Protein AF-G5ERX8-F1 (afdb_monomer_lite)

pLDDT: mean 71.07, std 19.05, range [39.12, 94.06]

Organism: NCBI:txid563033

Sequence (79 aa):
MITPAYEPACGGSASVHNYGVMHPDPVLLSDMTSAERGAVYRYLARFAELDDAKIFYAYGHAYELARKDAERGLYATMA

Structure (mmCIF, N/CA/C/O backbone):
data_AF-G5ERX8-F1
#
_entry.id   AF-G5ERX8-F1
#
loop_
_atom_site.group_PDB
_atom_site.id
_atom_site.type_symbol
_atom_site.label_atom_id
_atom_site.label_alt_id
_atom_site.label_comp_id
_atom_site.label_asym_id
_atom_site.label_entity_id
_atom_site.label_seq_id
_atom_site.pdbx_PDB_ins_code
_atom_site.Cartn_x
_atom_site.Cartn_y
_atom_site.Cartn_z
_atom_site.occupancy
_atom_site.B_iso_or_equiv
_atom_site.auth_seq_id
_atom_site.auth_comp_id
_atom_site.auth_asym_id
_atom_site.auth_atom_id
_atom_site.pdbx_PDB_model_num
ATOM 1 N N . MET A 1 1 ? 9.828 -47.325 -6.497 1.00 42.78 1 MET A N 1
ATOM 2 C CA . MET A 1 1 ? 9.482 -47.135 -5.073 1.00 42.78 1 MET A CA 1
ATOM 3 C C . MET A 1 1 ? 8.323 -46.159 -5.015 1.00 42.78 1 MET A C 1
ATOM 5 O O . MET A 1 1 ? 8.340 -45.186 -5.756 1.00 42.78 1 MET A O 1
ATOM 9 N N . ILE A 1 2 ? 7.299 -46.506 -4.242 1.00 46.78 2 ILE A N 1
ATOM 10 C CA . ILE A 1 2 ? 6.030 -45.787 -4.085 1.00 46.78 2 ILE A CA 1
ATOM 11 C C . ILE A 1 2 ? 6.246 -44.559 -3.190 1.00 46.78 2 ILE A C 1
ATOM 13 O O . ILE A 1 2 ? 6.961 -44.645 -2.194 1.00 46.78 2 ILE A O 1
ATOM 17 N N . THR A 1 3 ? 5.636 -43.434 -3.552 1.00 52.22 3 THR A N 1
ATOM 18 C CA . THR A 1 3 ? 5.493 -42.233 -2.719 1.00 52.22 3 THR A CA 1
ATOM 19 C C . THR A 1 3 ? 4.423 -42.430 -1.636 1.00 52.22 3 THR A C 1
ATOM 21 O O . THR A 1 3 ? 3.390 -43.042 -1.902 1.00 52.22 3 THR A O 1
ATOM 24 N N . PRO A 1 4 ? 4.604 -41.824 -0.451 1.00 47.66 4 PRO A N 1
ATOM 25 C CA . PRO A 1 4 ? 3.495 -41.240 0.304 1.00 47.66 4 PRO A CA 1
ATOM 26 C C . PRO A 1 4 ? 3.773 -39.734 0.491 1.00 47.66 4 PRO A C 1
ATOM 28 O O . PRO A 1 4 ? 4.868 -39.344 0.880 1.00 47.66 4 PRO A O 1
ATOM 31 N N . ALA A 1 5 ? 2.952 -38.836 -0.052 1.00 47.09 5 ALA A N 1
ATOM 32 C CA . ALA A 1 5 ? 1.609 -38.420 0.374 1.00 47.09 5 ALA A CA 1
ATOM 33 C C . ALA A 1 5 ? 1.712 -37.086 1.137 1.00 47.09 5 ALA A C 1
ATOM 35 O O . ALA A 1 5 ? 2.262 -37.013 2.229 1.00 47.09 5 ALA A O 1
ATOM 36 N N . TYR A 1 6 ? 1.220 -36.028 0.491 1.00 46.75 6 TYR A N 1
ATOM 37 C CA . TYR A 1 6 ? 0.978 -34.706 1.064 1.00 46.75 6 TYR A CA 1
ATOM 38 C C . TYR A 1 6 ? 0.114 -34.852 2.322 1.00 46.75 6 TYR A C 1
ATOM 40 O O . TYR A 1 6 ? -1.004 -35.358 2.233 1.00 46.75 6 TYR A O 1
ATOM 48 N N . GLU A 1 7 ? 0.632 -34.431 3.475 1.00 48.47 7 GLU A N 1
ATOM 49 C CA . GLU A 1 7 ? -0.171 -34.269 4.685 1.00 48.47 7 GLU A CA 1
ATOM 50 C C . GLU A 1 7 ? -0.953 -32.952 4.587 1.00 48.47 7 GLU A C 1
ATOM 52 O O . GLU A 1 7 ? -0.339 -31.881 4.536 1.00 48.47 7 GLU A O 1
ATOM 57 N N . PRO A 1 8 ? -2.297 -32.977 4.591 1.00 47.97 8 PRO A N 1
ATOM 58 C CA . PRO A 1 8 ? -3.061 -31.799 4.930 1.00 47.97 8 PRO A CA 1
ATOM 59 C C . PRO A 1 8 ? -3.033 -31.689 6.454 1.00 47.97 8 PRO A C 1
ATOM 61 O O . PRO A 1 8 ? -3.593 -32.531 7.157 1.00 47.97 8 PRO A O 1
ATOM 64 N N . ALA A 1 9 ? -2.390 -30.649 6.978 1.00 48.59 9 ALA A N 1
ATOM 65 C CA . ALA A 1 9 ? -2.523 -30.302 8.384 1.00 48.59 9 ALA A CA 1
ATOM 66 C C . ALA A 1 9 ? -3.981 -29.883 8.657 1.00 48.59 9 ALA A C 1
ATOM 68 O O . ALA A 1 9 ? -4.348 -28.712 8.583 1.00 48.59 9 ALA A O 1
ATOM 69 N N . CYS A 1 10 ? -4.836 -30.864 8.951 1.00 46.34 10 CYS A N 1
ATOM 70 C CA . CYS A 1 10 ? -6.137 -30.656 9.564 1.00 46.34 10 CYS A CA 1
ATOM 71 C C . CYS A 1 10 ? -5.900 -30.293 11.034 1.00 46.34 10 CYS A C 1
ATOM 73 O O . CYS A 1 10 ? -5.818 -31.154 11.904 1.00 46.34 10 CYS A O 1
ATOM 75 N N . GLY A 1 11 ? -5.775 -28.997 11.301 1.00 39.12 11 GLY A N 1
ATOM 76 C CA . GLY A 1 11 ? -5.729 -28.429 12.643 1.00 39.12 11 GLY A CA 1
ATOM 77 C C . GLY A 1 11 ? -6.573 -27.168 12.671 1.00 39.12 11 GLY A C 1
ATOM 78 O O . GLY A 1 11 ? -6.066 -26.072 12.462 1.00 39.12 11 GLY A O 1
ATOM 79 N N . GLY A 1 12 ? -7.882 -27.331 12.858 1.00 45.12 12 GLY A N 1
ATOM 80 C CA . GLY A 1 12 ? -8.802 -26.212 12.994 1.00 45.12 12 GLY A CA 1
ATOM 81 C C . GLY A 1 12 ? -8.413 -25.319 14.170 1.00 45.12 12 GLY A C 1
ATOM 82 O O . GLY A 1 12 ? -8.312 -25.787 15.300 1.00 45.12 12 GLY A O 1
ATOM 83 N N . SER A 1 13 ? -8.219 -24.034 13.887 1.00 45.34 13 SER A N 1
ATOM 84 C CA . SER A 1 13 ? -8.408 -22.905 14.803 1.00 45.34 13 SER A CA 1
ATOM 85 C C . SER A 1 13 ? -8.354 -21.625 13.973 1.00 45.34 13 SER A C 1
ATOM 87 O O . SER A 1 13 ? -7.325 -20.965 13.857 1.00 45.34 13 SER A O 1
ATOM 89 N N . ALA A 1 14 ? -9.479 -21.283 13.349 1.00 50.97 14 ALA A N 1
ATOM 90 C CA . ALA A 1 14 ? -9.699 -19.919 12.905 1.00 50.97 14 ALA A CA 1
ATOM 91 C C . ALA A 1 14 ? -9.895 -19.052 14.154 1.00 50.97 14 ALA A C 1
ATOM 93 O O . ALA A 1 14 ? -10.989 -19.020 14.703 1.00 50.97 14 ALA A O 1
ATOM 94 N N . SER A 1 15 ? -8.826 -18.400 14.607 1.00 42.62 15 SER A N 1
ATOM 95 C CA . SER A 1 15 ? -8.868 -17.074 15.236 1.00 42.62 15 SER A CA 1
ATOM 96 C C . SER A 1 15 ? -7.448 -16.647 15.608 1.00 42.62 15 SER A C 1
ATOM 98 O O . SER A 1 15 ? -7.094 -16.573 16.786 1.00 42.62 15 SER A O 1
ATOM 100 N N . VAL A 1 16 ? -6.610 -16.329 14.620 1.00 45.28 16 VAL A N 1
ATOM 101 C CA . VAL A 1 16 ? -5.532 -15.375 14.906 1.00 45.28 16 VAL A CA 1
ATOM 102 C C . VAL A 1 16 ? -6.168 -13.997 14.818 1.00 45.28 16 VAL A C 1
ATOM 104 O O . VAL A 1 16 ? -6.131 -13.322 13.795 1.00 45.28 16 VAL A O 1
ATOM 107 N N . HIS A 1 17 ? -6.835 -13.618 15.905 1.00 41.47 17 HIS A N 1
ATOM 108 C CA . HIS A 1 17 ? -7.334 -12.268 16.107 1.00 41.47 17 HIS A CA 1
ATOM 109 C C . HIS A 1 17 ? -6.141 -11.381 16.477 1.00 41.47 17 HIS A C 1
ATOM 111 O O . HIS A 1 17 ? -5.919 -11.049 17.639 1.00 41.47 17 HIS A O 1
ATOM 117 N N . ASN A 1 18 ? -5.318 -11.044 15.483 1.00 44.38 18 ASN A N 1
ATOM 118 C CA . ASN A 1 18 ? -4.262 -10.048 15.635 1.00 44.38 18 ASN A CA 1
ATOM 119 C C . ASN A 1 18 ? -4.904 -8.653 15.610 1.00 44.38 18 ASN A C 1
ATOM 121 O O . ASN A 1 18 ? -4.919 -7.973 14.589 1.00 44.38 18 ASN A O 1
ATOM 125 N N . TYR A 1 19 ? -5.430 -8.209 16.755 1.00 40.59 19 TYR A N 1
ATOM 126 C CA . TYR A 1 19 ? -5.785 -6.805 17.018 1.00 40.59 19 TYR A CA 1
ATOM 127 C C . TYR A 1 19 ? -4.525 -5.940 17.201 1.00 40.59 19 TYR A C 1
ATOM 129 O O . TYR A 1 19 ? -4.327 -5.266 18.208 1.00 40.59 19 TYR A O 1
ATOM 137 N N . GLY A 1 20 ? -3.633 -5.994 16.225 1.00 42.22 20 GLY A N 1
ATOM 138 C CA . GLY A 1 20 ? -2.363 -5.300 16.231 1.00 42.22 20 GLY A CA 1
ATOM 139 C C . GLY A 1 20 ? -1.868 -5.290 14.807 1.00 42.22 20 GLY A C 1
ATOM 140 O O . GLY A 1 20 ? -1.310 -6.272 14.335 1.00 42.22 20 GLY A O 1
ATOM 141 N N . VAL A 1 21 ? -2.146 -4.193 14.117 1.00 52.16 21 VAL A N 1
ATOM 142 C CA . VAL A 1 21 ? -1.633 -3.869 12.792 1.00 52.16 21 VAL A CA 1
ATOM 143 C C . VAL A 1 21 ? -0.113 -3.990 12.831 1.00 52.16 21 VAL A C 1
ATOM 145 O O . VAL A 1 21 ? 0.581 -3.046 13.203 1.00 52.16 21 VA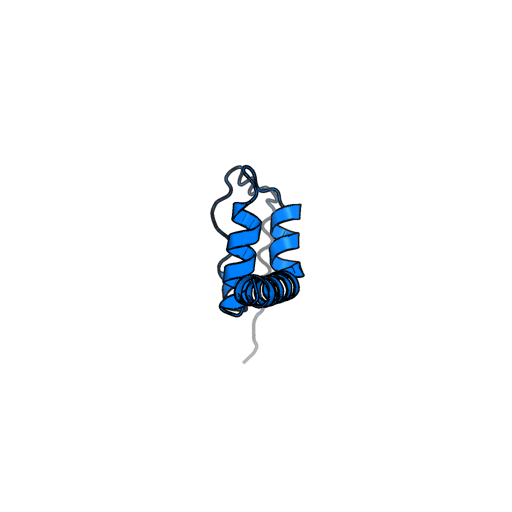L A O 1
ATOM 148 N N . MET A 1 22 ? 0.428 -5.161 12.517 1.00 56.47 22 MET A N 1
ATOM 149 C CA . MET A 1 22 ? 1.865 -5.355 12.557 1.00 56.47 22 MET A CA 1
ATOM 150 C C . MET A 1 22 ? 2.324 -6.063 11.298 1.00 56.47 22 MET A C 1
ATOM 152 O O . MET A 1 22 ? 2.318 -7.279 11.170 1.00 56.47 22 MET A O 1
ATOM 156 N N . HIS A 1 23 ? 2.761 -5.188 10.404 1.00 54.19 23 HIS A N 1
ATOM 157 C CA . HIS A 1 23 ? 3.481 -5.415 9.173 1.00 54.19 23 HIS A CA 1
ATOM 158 C C . HIS A 1 23 ? 2.700 -5.960 7.977 1.00 54.19 23 HIS A C 1
ATOM 160 O O . HIS A 1 23 ? 1.962 -6.936 8.079 1.00 54.19 23 HIS A O 1
ATOM 166 N N . PRO A 1 24 ? 2.898 -5.330 6.805 1.00 63.19 24 PRO A N 1
ATOM 167 C CA . PRO A 1 24 ? 2.457 -5.918 5.563 1.00 63.19 24 PRO A CA 1
ATOM 168 C C . PRO A 1 24 ? 3.102 -7.299 5.359 1.00 63.19 24 PRO A C 1
ATOM 170 O O . PRO A 1 24 ? 4.288 -7.471 5.642 1.00 63.19 24 PRO A O 1
ATOM 173 N N . ASP A 1 25 ? 2.300 -8.264 4.902 1.00 72.75 25 ASP A N 1
ATOM 174 C CA . ASP A 1 25 ? 2.672 -9.656 4.678 1.00 72.75 25 ASP A CA 1
ATOM 175 C C . ASP A 1 25 ? 3.908 -9.727 3.760 1.00 72.75 25 ASP A C 1
ATOM 177 O O . ASP A 1 25 ? 3.847 -9.308 2.597 1.00 72.75 25 ASP A O 1
ATOM 181 N N . PRO A 1 26 ? 5.047 -10.236 4.260 1.00 67.75 26 PRO A N 1
ATOM 182 C CA . PRO A 1 26 ? 6.288 -10.275 3.501 1.00 67.75 26 PRO A CA 1
ATOM 183 C C . PRO A 1 26 ? 6.210 -11.179 2.264 1.00 67.75 26 PRO A C 1
ATOM 185 O O . PRO A 1 26 ? 6.953 -10.933 1.317 1.00 67.75 26 PRO A O 1
ATOM 188 N N . VAL A 1 27 ? 5.316 -12.176 2.246 1.00 76.06 27 VAL A N 1
ATOM 189 C CA . VAL A 1 27 ? 5.088 -13.061 1.092 1.00 76.06 27 VAL A CA 1
ATOM 190 C C . VAL A 1 27 ? 4.336 -12.315 -0.006 1.00 76.06 27 VAL A C 1
ATOM 192 O O . VAL A 1 27 ? 4.717 -12.364 -1.170 1.00 76.06 27 VAL A O 1
ATOM 195 N N . LEU A 1 28 ? 3.307 -11.546 0.353 1.00 72.25 28 LEU A N 1
ATOM 196 C CA . LEU A 1 28 ? 2.587 -10.730 -0.630 1.00 72.25 28 LEU A CA 1
ATOM 197 C C . LEU A 1 28 ? 3.458 -9.596 -1.178 1.00 72.25 28 LEU A C 1
ATOM 199 O O . LEU A 1 28 ? 3.314 -9.198 -2.331 1.00 72.25 28 LEU A O 1
ATOM 203 N N . LEU A 1 29 ? 4.376 -9.076 -0.362 1.00 72.12 29 LEU A N 1
ATOM 204 C CA . LEU A 1 29 ? 5.316 -8.046 -0.788 1.00 72.12 29 LEU A CA 1
ATOM 205 C C . LEU A 1 29 ? 6.465 -8.583 -1.649 1.00 72.12 29 LEU A C 1
ATOM 207 O O . LEU A 1 29 ? 7.022 -7.803 -2.422 1.00 72.12 29 LEU A O 1
ATOM 211 N N . SER A 1 30 ? 6.873 -9.849 -1.518 1.00 76.31 30 SER A N 1
ATOM 212 C CA . SER A 1 30 ? 8.027 -10.375 -2.266 1.00 76.31 30 SER A CA 1
ATOM 213 C C . SER A 1 30 ? 7.777 -10.470 -3.768 1.00 76.31 30 SER A C 1
ATOM 215 O O . SER A 1 30 ? 8.719 -10.307 -4.542 1.00 76.31 30 SER A O 1
ATOM 217 N N . ASP A 1 31 ? 6.520 -10.651 -4.167 1.00 81.56 31 ASP A N 1
ATOM 218 C CA . ASP A 1 31 ? 6.119 -10.753 -5.574 1.00 81.56 31 ASP A CA 1
ATOM 219 C C . ASP A 1 31 ? 5.889 -9.380 -6.230 1.00 81.56 31 ASP A C 1
ATOM 221 O O . ASP A 1 31 ? 5.684 -9.283 -7.440 1.00 81.56 31 ASP A O 1
ATOM 225 N N . MET A 1 32 ? 5.946 -8.298 -5.446 1.00 86.31 32 MET A N 1
ATOM 226 C CA . MET A 1 32 ? 5.701 -6.935 -5.912 1.00 86.31 32 MET A CA 1
ATOM 227 C C . MET A 1 32 ? 6.969 -6.222 -6.380 1.00 86.31 32 MET A C 1
ATOM 229 O O . MET A 1 32 ? 8.059 -6.349 -5.811 1.00 86.31 32 MET A O 1
ATOM 233 N N . THR A 1 33 ? 6.799 -5.328 -7.351 1.00 91.06 33 THR A N 1
ATOM 234 C CA . THR A 1 33 ? 7.836 -4.364 -7.726 1.00 91.06 33 THR A CA 1
ATOM 235 C C . THR A 1 33 ? 8.119 -3.367 -6.591 1.00 91.06 33 THR A C 1
ATOM 237 O O . THR A 1 33 ? 7.322 -3.150 -5.673 1.00 91.06 33 THR A O 1
ATOM 240 N N . SER A 1 34 ? 9.274 -2.694 -6.639 1.00 86.94 34 SER A N 1
ATOM 241 C CA . SER A 1 34 ? 9.616 -1.641 -5.668 1.00 86.94 34 SER A CA 1
ATOM 242 C C . SER A 1 34 ? 8.597 -0.495 -5.644 1.00 86.94 34 SER A C 1
ATOM 244 O O . SER A 1 34 ? 8.304 0.030 -4.568 1.00 86.94 34 SER A O 1
ATOM 246 N N . ALA A 1 35 ? 8.035 -0.140 -6.803 1.00 88.19 35 ALA A N 1
ATOM 247 C CA . ALA A 1 35 ? 7.017 0.896 -6.934 1.00 88.19 35 ALA A CA 1
ATOM 248 C C . ALA A 1 35 ? 5.701 0.494 -6.253 1.00 88.19 35 ALA A C 1
ATOM 250 O O . ALA A 1 35 ? 5.154 1.273 -5.473 1.00 88.19 35 ALA A O 1
ATOM 251 N N . GLU A 1 36 ? 5.242 -0.735 -6.491 1.00 90.44 36 GLU A N 1
ATOM 252 C CA . GLU A 1 36 ? 4.031 -1.303 -5.887 1.00 90.44 36 GLU A CA 1
ATOM 253 C C . GLU A 1 36 ? 4.141 -1.393 -4.374 1.00 90.44 36 GLU A C 1
ATOM 255 O O . GLU A 1 36 ? 3.280 -0.865 -3.673 1.00 90.44 36 GLU A O 1
ATOM 260 N N . ARG A 1 37 ? 5.247 -1.937 -3.849 1.00 88.50 37 ARG A N 1
ATOM 261 C CA . ARG A 1 37 ? 5.479 -1.959 -2.397 1.00 88.50 37 ARG A CA 1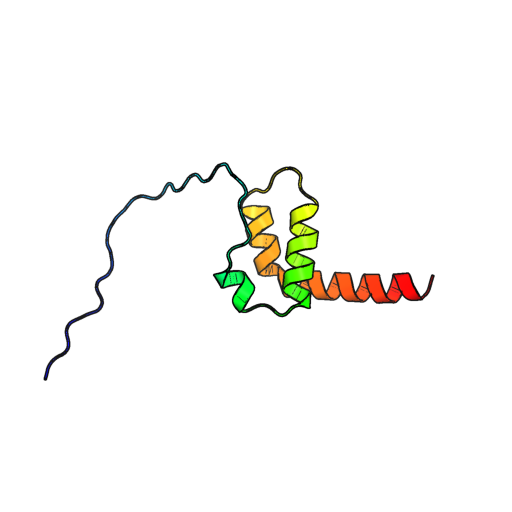
ATOM 262 C C . ARG A 1 37 ? 5.426 -0.556 -1.807 1.00 88.50 37 ARG A C 1
ATOM 264 O O . ARG A 1 37 ? 4.741 -0.328 -0.815 1.00 88.50 37 ARG A O 1
ATOM 271 N N . GLY A 1 38 ? 6.119 0.400 -2.428 1.00 88.12 38 GLY A N 1
ATOM 272 C CA . GLY A 1 38 ? 6.122 1.793 -1.981 1.00 88.12 38 GLY A CA 1
ATOM 273 C C . GLY A 1 38 ? 4.723 2.415 -1.960 1.00 88.12 38 GLY A C 1
ATOM 274 O O . GLY A 1 38 ? 4.385 3.132 -1.017 1.00 88.12 38 GLY A O 1
ATOM 275 N N . ALA A 1 39 ? 3.898 2.115 -2.962 1.00 90.25 39 ALA A N 1
ATOM 276 C CA . ALA A 1 39 ? 2.524 2.594 -3.045 1.00 90.25 39 ALA A CA 1
ATOM 277 C C . ALA A 1 39 ? 1.616 1.941 -1.988 1.00 90.25 39 ALA A C 1
ATOM 279 O O . ALA A 1 39 ? 0.842 2.642 -1.336 1.00 90.25 39 ALA A O 1
ATOM 280 N N . VAL A 1 40 ? 1.767 0.634 -1.745 1.00 89.38 40 VAL A N 1
ATOM 281 C CA . VAL A 1 40 ? 1.078 -0.096 -0.667 1.00 89.38 40 VAL A CA 1
ATOM 282 C C . VAL A 1 40 ? 1.420 0.507 0.694 1.00 89.38 40 VAL A C 1
ATOM 284 O O . VAL A 1 40 ? 0.512 0.870 1.440 1.00 89.38 40 VAL A O 1
ATOM 287 N N . TYR A 1 41 ? 2.707 0.717 0.994 1.00 87.25 41 TYR A N 1
ATOM 288 C CA . TYR A 1 41 ? 3.131 1.356 2.245 1.00 87.25 41 TYR A CA 1
ATOM 289 C C . TYR A 1 41 ? 2.519 2.749 2.413 1.00 87.25 41 TYR A C 1
ATOM 291 O O . TYR A 1 41 ? 1.974 3.061 3.471 1.00 87.25 41 TYR A O 1
ATOM 299 N N . ARG A 1 42 ? 2.566 3.585 1.368 1.00 88.81 42 ARG A N 1
ATOM 300 C CA . ARG A 1 42 ? 1.987 4.935 1.409 1.00 88.81 42 ARG A CA 1
ATOM 301 C C . ARG A 1 42 ? 0.472 4.930 1.555 1.00 88.81 42 ARG A C 1
ATOM 303 O O . ARG A 1 42 ? -0.060 5.833 2.191 1.00 88.81 42 ARG A O 1
ATOM 310 N N . TYR A 1 43 ? -0.226 3.973 0.949 1.00 90.25 43 TYR A N 1
ATOM 311 C CA . TYR A 1 43 ? -1.674 3.837 1.085 1.00 90.25 43 TYR A CA 1
ATOM 312 C C . TYR A 1 43 ? -2.047 3.438 2.514 1.00 90.25 43 TYR A C 1
ATOM 314 O O . TYR A 1 43 ? -2.853 4.116 3.147 1.00 90.25 43 TYR A O 1
ATOM 322 N N . LEU A 1 44 ? -1.404 2.394 3.041 1.00 86.62 44 LEU A N 1
ATOM 323 C CA . LEU A 1 44 ? -1.644 1.878 4.386 1.00 86.62 44 LEU A CA 1
ATOM 324 C C . LEU A 1 44 ? -1.323 2.916 5.473 1.00 86.62 44 LEU A C 1
ATOM 326 O O . LEU A 1 44 ? -2.101 3.082 6.407 1.00 86.62 44 LEU A O 1
ATOM 330 N N . ALA A 1 45 ? -0.246 3.690 5.306 1.00 87.00 45 ALA A N 1
ATO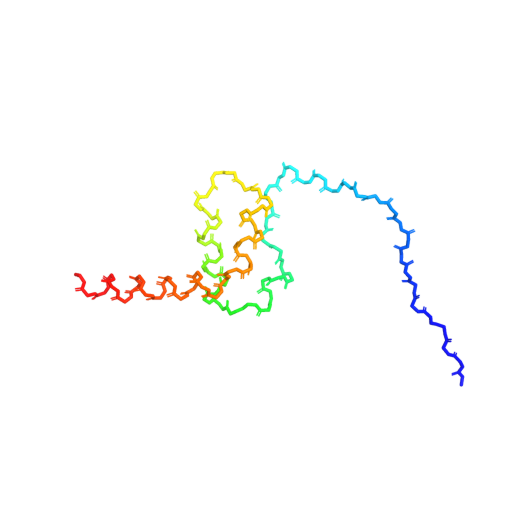M 331 C CA . ALA A 1 45 ? 0.155 4.741 6.245 1.00 87.00 45 ALA A CA 1
ATOM 332 C C . ALA A 1 45 ? -0.845 5.910 6.374 1.00 87.00 45 ALA A C 1
ATOM 334 O O . ALA A 1 45 ? -0.694 6.742 7.266 1.00 87.00 45 ALA A O 1
ATOM 335 N N . ARG A 1 46 ? -1.859 6.014 5.500 1.00 86.12 46 ARG A N 1
ATOM 336 C CA . ARG A 1 46 ? -2.902 7.056 5.601 1.00 86.12 46 ARG A CA 1
ATOM 337 C C . ARG A 1 46 ? -3.929 6.773 6.687 1.00 86.12 46 ARG A C 1
ATOM 339 O O . ARG A 1 46 ? -4.684 7.673 7.047 1.00 86.12 46 ARG A O 1
ATOM 346 N N . PHE A 1 47 ? -4.000 5.537 7.163 1.00 82.94 47 PHE A N 1
ATOM 347 C CA . PHE A 1 47 ? -5.009 5.117 8.116 1.00 82.94 47 PHE A CA 1
ATOM 348 C C . PHE A 1 47 ? -4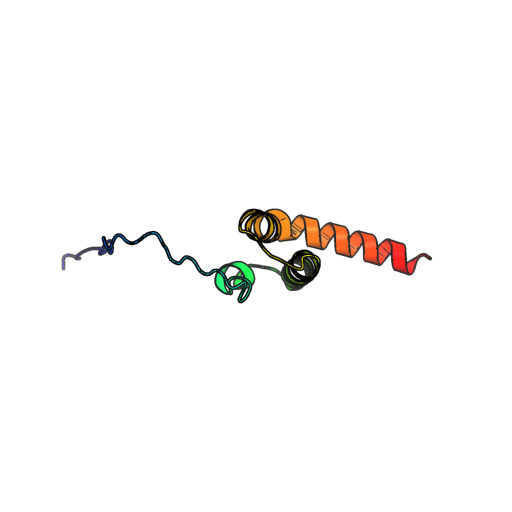.392 5.014 9.507 1.00 82.94 47 PHE A C 1
ATOM 350 O O . PHE A 1 47 ? -3.388 4.335 9.695 1.00 82.94 47 PHE A O 1
ATOM 357 N N . ALA A 1 48 ? -5.015 5.676 10.484 1.00 83.75 48 ALA A N 1
ATOM 358 C CA . ALA A 1 48 ? -4.639 5.531 11.891 1.00 83.75 48 ALA A CA 1
ATOM 359 C C . ALA A 1 48 ? -4.911 4.106 12.404 1.00 83.75 48 ALA A C 1
ATOM 361 O O . ALA A 1 48 ? -4.171 3.593 13.236 1.00 83.75 48 ALA A O 1
ATOM 362 N N . GLU A 1 49 ? -5.946 3.461 11.858 1.00 83.62 49 GLU A N 1
ATOM 363 C CA . GLU A 1 49 ? -6.319 2.078 12.138 1.00 83.62 49 GLU A CA 1
ATOM 364 C C . GLU A 1 49 ? -6.507 1.315 10.823 1.00 83.62 49 GLU A C 1
ATOM 366 O O . GLU A 1 49 ? -7.254 1.748 9.930 1.00 83.62 49 GLU A O 1
ATOM 371 N N . LEU A 1 50 ? -5.838 0.167 10.710 1.00 80.69 50 LEU A N 1
ATOM 372 C CA . LEU A 1 50 ? -5.987 -0.742 9.581 1.00 80.69 50 LEU A CA 1
ATOM 373 C C . LEU A 1 50 ? -6.972 -1.856 9.922 1.00 80.69 50 LEU A C 1
ATOM 375 O O . LEU A 1 50 ? -6.881 -2.485 10.971 1.00 80.69 50 LEU A O 1
ATOM 379 N N . ASP A 1 51 ? -7.894 -2.083 8.994 1.00 85.06 51 ASP A N 1
ATOM 380 C CA . ASP A 1 51 ? -8.787 -3.233 8.968 1.00 85.06 51 ASP A CA 1
ATOM 381 C C . ASP A 1 51 ? -8.469 -4.095 7.745 1.00 85.06 51 ASP A C 1
ATOM 383 O O . ASP A 1 51 ? -7.797 -3.654 6.804 1.00 85.06 51 ASP A O 1
ATOM 387 N N . ASP A 1 52 ? -8.987 -5.316 7.758 1.00 81.94 52 ASP A N 1
ATOM 388 C CA . ASP A 1 52 ? -8.744 -6.304 6.715 1.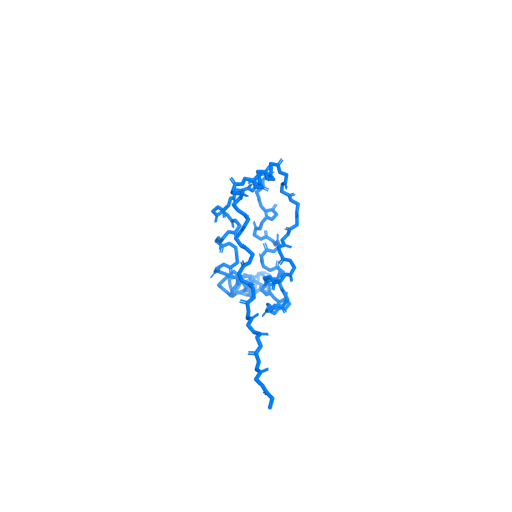00 81.94 52 ASP A CA 1
ATOM 389 C C . ASP A 1 52 ? -9.128 -5.793 5.323 1.00 81.94 52 ASP A C 1
ATOM 391 O O . ASP A 1 52 ? -8.401 -6.041 4.365 1.00 81.94 52 ASP A O 1
ATOM 395 N N . ALA A 1 53 ? -10.210 -5.021 5.180 1.00 86.69 53 ALA A N 1
ATOM 396 C CA . ALA A 1 53 ? -10.629 -4.515 3.876 1.00 86.69 53 ALA A CA 1
ATOM 397 C C . ALA A 1 53 ? -9.613 -3.516 3.304 1.00 86.69 53 ALA A C 1
ATOM 399 O O . ALA A 1 53 ? -9.299 -3.576 2.114 1.00 86.69 53 ALA A O 1
ATOM 400 N N . LYS A 1 54 ? -9.042 -2.639 4.140 1.00 86.38 54 LYS A N 1
ATOM 401 C CA . LYS A 1 54 ? -7.961 -1.723 3.725 1.00 86.38 54 LYS A CA 1
ATOM 402 C C . LYS A 1 54 ? -6.699 -2.486 3.330 1.00 86.38 54 LYS A C 1
ATOM 404 O O . LYS A 1 54 ? -6.049 -2.121 2.351 1.00 86.38 54 LYS A O 1
ATOM 409 N N . ILE A 1 55 ? -6.365 -3.538 4.075 1.00 84.81 55 ILE A N 1
ATOM 410 C CA . ILE A 1 55 ? -5.209 -4.395 3.804 1.00 84.81 55 ILE A CA 1
ATOM 411 C C . ILE A 1 55 ? -5.409 -5.125 2.469 1.00 84.81 55 ILE A C 1
ATOM 413 O O . ILE A 1 55 ? -4.582 -4.981 1.568 1.00 84.81 55 ILE A O 1
ATOM 417 N N . PHE A 1 56 ? -6.534 -5.820 2.286 1.00 86.69 56 PHE A N 1
ATOM 418 C CA . PHE A 1 56 ? -6.862 -6.519 1.041 1.00 86.69 56 PHE A CA 1
ATOM 419 C C . PHE A 1 56 ? -6.925 -5.577 -0.158 1.00 86.69 56 PHE A C 1
ATOM 421 O O . PHE A 1 56 ? -6.397 -5.908 -1.219 1.00 86.69 56 PHE A O 1
ATOM 428 N N . TYR A 1 57 ? -7.512 -4.389 0.005 1.00 90.00 57 TYR A N 1
ATOM 429 C CA . TYR A 1 57 ? -7.545 -3.389 -1.055 1.00 90.00 57 TYR A CA 1
ATOM 430 C C . TYR A 1 57 ? -6.133 -2.952 -1.459 1.00 90.00 57 TYR A C 1
ATOM 432 O O . TYR A 1 57 ? -5.838 -2.864 -2.649 1.00 90.00 57 TYR A O 1
ATOM 440 N N . ALA A 1 58 ? -5.245 -2.705 -0.490 1.00 90.12 58 ALA A N 1
ATOM 441 C CA . ALA A 1 58 ? -3.881 -2.276 -0.777 1.00 90.12 58 ALA A CA 1
ATOM 442 C C . ALA A 1 58 ? -3.129 -3.310 -1.626 1.00 90.12 58 ALA A C 1
ATOM 444 O O . ALA A 1 58 ? -2.546 -2.947 -2.646 1.00 90.12 58 ALA A O 1
ATOM 445 N N . TYR A 1 59 ? -3.194 -4.593 -1.256 1.00 88.06 59 TYR A N 1
ATOM 446 C CA . TYR A 1 59 ? -2.534 -5.654 -2.022 1.00 88.06 59 TYR A CA 1
ATOM 447 C C . TYR A 1 59 ? -3.197 -5.918 -3.368 1.00 88.06 59 TYR A C 1
ATOM 449 O O . TYR A 1 59 ? -2.510 -5.967 -4.385 1.00 88.06 59 TYR A O 1
ATOM 457 N N . GLY A 1 60 ? -4.527 -6.043 -3.391 1.00 89.44 60 GLY A N 1
ATOM 458 C CA . GLY A 1 60 ? -5.284 -6.329 -4.611 1.00 89.44 60 GLY A CA 1
ATOM 459 C C . GLY A 1 60 ? -5.181 -5.224 -5.665 1.00 89.44 60 GLY A C 1
ATOM 460 O O . GLY A 1 60 ? -5.361 -5.489 -6.850 1.00 89.44 60 GLY A O 1
ATOM 461 N N . HIS A 1 61 ? -4.848 -3.997 -5.251 1.00 93.25 61 HIS A N 1
ATOM 462 C CA . HIS A 1 61 ? -4.717 -2.837 -6.133 1.00 93.25 61 HIS A CA 1
ATOM 463 C C . HIS A 1 61 ? -3.312 -2.218 -6.143 1.00 93.25 61 HIS A C 1
ATOM 465 O O . HIS A 1 61 ? -3.167 -1.056 -6.526 1.00 93.25 61 HIS A O 1
ATOM 471 N N . ALA A 1 62 ? -2.271 -2.965 -5.764 1.00 91.56 62 ALA A N 1
ATOM 472 C CA . ALA A 1 62 ? -0.906 -2.441 -5.664 1.00 91.56 62 ALA A CA 1
ATOM 473 C C . ALA A 1 62 ? -0.409 -1.793 -6.973 1.00 91.56 62 ALA A C 1
ATOM 475 O O . ALA A 1 62 ? 0.137 -0.687 -6.943 1.00 91.56 62 ALA A O 1
ATOM 476 N N . TYR A 1 63 ? -0.688 -2.424 -8.120 1.00 92.00 63 TYR A N 1
ATOM 477 C CA . TYR A 1 63 ? -0.378 -1.881 -9.447 1.00 92.00 63 TYR A CA 1
ATOM 478 C C . TYR A 1 63 ? -1.073 -0.534 -9.706 1.00 92.00 63 TYR A C 1
ATOM 480 O O . TYR A 1 63 ? -0.437 0.448 -10.089 1.00 92.00 63 TYR A O 1
ATOM 488 N N . GLU A 1 64 ? -2.380 -0.447 -9.440 1.00 94.06 64 GLU A N 1
ATOM 489 C CA . GLU A 1 64 ? -3.157 0.781 -9.652 1.00 94.06 64 GLU A CA 1
ATOM 490 C C . GLU A 1 64 ? -2.727 1.910 -8.714 1.00 94.06 64 GLU A C 1
ATOM 492 O O . GLU A 1 64 ? -2.710 3.079 -9.105 1.00 94.06 64 GLU A O 1
ATOM 497 N N . LEU A 1 65 ? -2.363 1.575 -7.474 1.00 92.75 6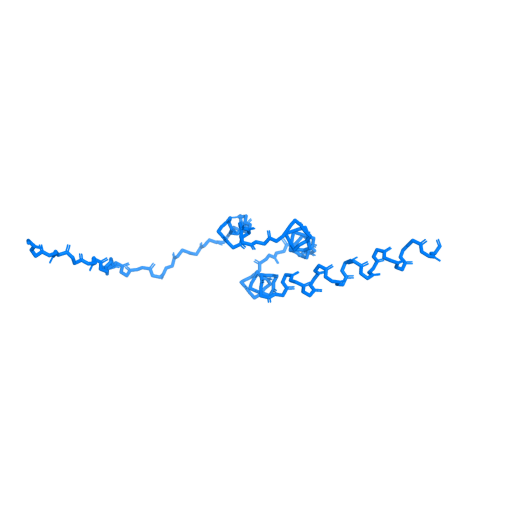5 LEU A N 1
ATOM 498 C CA . LEU A 1 65 ? -1.803 2.531 -6.524 1.00 92.75 65 LEU A CA 1
ATOM 499 C C . LEU A 1 65 ? -0.455 3.065 -7.023 1.00 92.75 65 LEU A C 1
ATOM 501 O O . LEU A 1 65 ? -0.248 4.279 -7.018 1.00 92.75 65 LEU A O 1
ATOM 505 N N . ALA A 1 66 ? 0.428 2.192 -7.513 1.00 92.00 66 ALA A N 1
ATOM 506 C CA . ALA A 1 66 ? 1.714 2.593 -8.079 1.00 92.00 66 ALA A CA 1
ATOM 507 C C . ALA A 1 66 ? 1.552 3.468 -9.326 1.00 92.00 66 ALA A C 1
ATOM 509 O O . ALA A 1 66 ? 2.232 4.488 -9.452 1.00 92.00 66 ALA A O 1
ATOM 510 N N . ARG A 1 67 ? 0.614 3.123 -10.215 1.00 92.69 67 ARG A N 1
ATOM 511 C CA . ARG A 1 67 ? 0.296 3.918 -11.406 1.00 92.69 67 ARG A CA 1
ATOM 512 C C . ARG A 1 67 ? -0.200 5.317 -11.036 1.00 92.69 67 ARG A C 1
ATOM 514 O O . ARG A 1 67 ? 0.316 6.300 -11.559 1.00 92.69 67 ARG A O 1
ATOM 521 N N . LYS A 1 68 ? -1.137 5.427 -10.087 1.00 88.50 68 LYS A N 1
ATOM 522 C CA . LYS A 1 68 ? -1.649 6.723 -9.600 1.00 88.50 68 LYS A CA 1
ATOM 523 C C . LYS A 1 68 ? -0.570 7.567 -8.923 1.00 88.50 68 LYS A C 1
ATOM 525 O O . LYS A 1 68 ? -0.573 8.789 -9.063 1.00 88.50 68 LYS A O 1
ATOM 530 N N . ASP A 1 69 ? 0.348 6.936 -8.195 1.00 85.62 69 ASP A N 1
ATOM 531 C CA . ASP A 1 69 ? 1.490 7.625 -7.592 1.00 85.62 69 ASP A CA 1
ATOM 532 C C . ASP A 1 69 ? 2.467 8.140 -8.661 1.00 85.62 69 ASP A C 1
ATOM 534 O O . ASP A 1 69 ? 2.941 9.272 -8.554 1.00 85.62 69 ASP A O 1
ATOM 538 N N . ALA A 1 70 ? 2.724 7.359 -9.715 1.00 83.44 70 ALA A N 1
ATOM 539 C CA . ALA A 1 70 ? 3.548 7.781 -10.848 1.00 83.44 70 ALA A CA 1
ATOM 540 C C . ALA A 1 70 ? 2.911 8.953 -11.615 1.00 83.44 70 ALA A C 1
ATOM 542 O O . ALA A 1 70 ? 3.589 9.931 -11.929 1.00 83.44 70 ALA A O 1
ATOM 543 N N . GLU A 1 71 ? 1.597 8.901 -11.845 1.00 83.75 71 GLU A N 1
ATOM 544 C CA . GLU A 1 71 ? 0.831 10.000 -12.444 1.00 83.75 71 GLU A CA 1
ATOM 545 C C . GLU A 1 71 ? 0.891 11.261 -11.574 1.00 83.75 71 GLU A C 1
ATOM 547 O O . GLU A 1 71 ? 1.195 12.340 -12.077 1.00 83.75 71 GLU A O 1
ATOM 552 N N . ARG A 1 72 ? 0.692 11.146 -10.253 1.00 73.56 72 ARG A N 1
ATOM 553 C CA . ARG A 1 72 ? 0.865 12.282 -9.329 1.00 73.56 72 ARG A CA 1
ATOM 554 C C . ARG A 1 72 ? 2.277 12.857 -9.364 1.00 73.56 72 ARG A C 1
ATOM 556 O O . ARG A 1 72 ? 2.415 14.074 -9.285 1.00 73.56 72 ARG A O 1
ATOM 563 N N . GLY A 1 73 ? 3.303 12.014 -9.467 1.00 63.84 73 GLY A N 1
ATOM 564 C CA . GLY A 1 73 ? 4.691 12.454 -9.611 1.00 63.84 73 GLY A CA 1
ATOM 565 C C . GLY A 1 73 ? 4.903 13.278 -10.882 1.00 63.84 73 GLY A C 1
ATOM 566 O O . GLY A 1 73 ? 5.499 14.350 -10.821 1.00 63.84 73 GLY A O 1
ATOM 567 N N . LEU A 1 74 ? 4.338 12.841 -12.009 1.00 59.66 74 LEU A N 1
ATOM 568 C CA . LEU A 1 74 ? 4.388 13.578 -13.277 1.00 59.66 74 LEU A CA 1
ATOM 569 C C . LEU A 1 74 ? 3.742 14.968 -13.161 1.00 59.66 74 LEU A C 1
ATOM 571 O O . LEU A 1 74 ? 4.355 15.955 -13.561 1.00 59.66 74 LEU A O 1
ATOM 575 N N . TYR A 1 75 ? 2.562 15.072 -12.541 1.00 52.16 75 TYR A N 1
ATOM 576 C CA . TYR A 1 75 ? 1.887 16.365 -12.360 1.00 52.16 75 TYR A CA 1
ATOM 577 C C . TYR A 1 75 ? 2.569 17.280 -11.332 1.00 52.16 75 TYR A C 1
ATOM 579 O O . TYR A 1 75 ? 2.569 18.493 -11.512 1.00 52.16 75 TYR A O 1
ATOM 587 N N . ALA A 1 76 ? 3.186 16.730 -10.281 1.00 52.81 76 ALA A N 1
ATOM 588 C CA . ALA A 1 76 ? 3.929 17.515 -9.290 1.00 52.81 76 ALA A CA 1
ATOM 589 C C . ALA A 1 76 ? 5.234 18.113 -9.845 1.00 52.81 76 ALA A C 1
ATOM 591 O O . ALA A 1 76 ? 5.738 19.084 -9.294 1.00 52.81 76 ALA A O 1
ATOM 592 N N . THR A 1 77 ? 5.773 17.544 -10.927 1.00 48.28 77 THR A N 1
ATOM 593 C CA . THR A 1 77 ? 7.003 18.031 -11.576 1.00 48.28 77 THR A CA 1
ATOM 594 C C . THR A 1 77 ? 6.718 19.087 -12.657 1.00 48.28 77 THR A C 1
ATOM 596 O O . THR A 1 77 ? 7.643 19.721 -13.154 1.00 48.28 77 THR A O 1
ATOM 599 N N . MET A 1 78 ? 5.447 19.278 -13.035 1.00 46.56 78 MET A N 1
ATOM 600 C CA . MET A 1 78 ? 4.997 20.287 -14.009 1.00 46.56 78 MET A CA 1
ATOM 601 C C . MET A 1 78 ? 4.414 21.555 -13.355 1.00 46.56 78 MET A C 1
ATOM 603 O O . MET A 1 78 ? 3.956 22.436 -14.082 1.00 46.56 78 MET A O 1
ATOM 607 N N . ALA A 1 79 ? 4.396 21.633 -12.019 1.00 45.91 79 ALA A N 1
ATOM 608 C CA . ALA A 1 79 ? 3.872 22.760 -11.243 1.00 45.91 79 ALA A CA 1
ATOM 609 C C . ALA A 1 79 ? 4.971 23.742 -10.814 1.00 45.91 79 ALA A C 1
ATOM 611 O O . ALA A 1 79 ? 6.098 23.279 -10.528 1.00 45.91 79 ALA A O 1
#

Secondary structure (DSSP, 8-state):
-------------------S-----HHHHHTS-HHHHHHHHHHHTT-SS--HHHHHHHHHTHHHHHHHHHHHHHHHT--

Radius of gyration: 18.43 Å; chains: 1; bounding box: 20×70×31 Å

Foldseek 3Di:
DDDDDDDDPPDDDPDPPPPDPDDQDVVLVVPDDPLLNVLLVVQQVVDPDDDPVSSCCSSVCSVVSSVVVVVVVVVVVVD